Protein AF-A0AAU2N542-F1 (afdb_monomer)

Structure (mmCIF, N/CA/C/O backbone):
data_AF-A0AAU2N542-F1
#
_entry.id   AF-A0AAU2N542-F1
#
loop_
_atom_site.group_PDB
_atom_site.id
_atom_site.type_symbol
_atom_site.label_atom_id
_atom_site.label_alt_id
_atom_site.label_comp_id
_atom_site.label_asym_id
_atom_site.label_entity_id
_atom_site.label_seq_id
_atom_site.pdbx_PDB_ins_code
_atom_site.Cartn_x
_atom_site.Cartn_y
_atom_site.Cartn_z
_atom_site.occupancy
_atom_site.B_iso_or_equiv
_atom_site.auth_seq_id
_atom_site.auth_comp_id
_atom_site.auth_asym_id
_atom_site.auth_atom_id
_atom_site.pdbx_PDB_model_num
ATOM 1 N N . MET A 1 1 ? -12.278 -5.481 -12.633 1.00 93.19 1 MET A N 1
ATOM 2 C CA . MET A 1 1 ? -11.562 -4.222 -12.327 1.00 93.19 1 MET A CA 1
ATOM 3 C C . MET A 1 1 ? -12.446 -3.088 -11.820 1.00 93.19 1 MET A C 1
ATOM 5 O O . MET A 1 1 ? -12.478 -2.914 -10.616 1.00 93.19 1 MET A O 1
ATOM 9 N N . GLU A 1 2 ? -13.181 -2.322 -12.639 1.00 95.00 2 GLU A N 1
ATOM 10 C CA . GLU A 1 2 ? -13.842 -1.084 -12.147 1.00 95.00 2 GLU A CA 1
ATOM 11 C C . GLU A 1 2 ? -14.823 -1.330 -10.984 1.00 95.00 2 GLU A C 1
ATOM 13 O O . GLU A 1 2 ? -14.678 -0.742 -9.919 1.00 95.00 2 GLU A O 1
ATOM 18 N N . ALA A 1 3 ? -15.698 -2.332 -11.106 1.00 96.06 3 ALA A N 1
ATOM 19 C CA . ALA A 1 3 ? -16.580 -2.734 -10.006 1.00 96.06 3 ALA A CA 1
ATOM 20 C C . ALA A 1 3 ? -15.831 -3.241 -8.748 1.00 96.06 3 ALA A C 1
ATOM 22 O O . ALA A 1 3 ? -16.348 -3.144 -7.637 1.00 96.06 3 ALA A O 1
ATOM 23 N N . GLN A 1 4 ? -14.620 -3.798 -8.886 1.00 96.75 4 GLN A N 1
ATOM 24 C CA . GLN A 1 4 ? -13.782 -4.145 -7.728 1.00 96.75 4 GLN A CA 1
ATOM 25 C C . GLN A 1 4 ? -13.183 -2.885 -7.096 1.00 96.75 4 GLN A C 1
ATOM 27 O O . GLN A 1 4 ? -13.205 -2.780 -5.874 1.00 96.75 4 GLN A O 1
ATOM 32 N N . HIS A 1 5 ? -12.723 -1.909 -7.889 1.00 97.50 5 HIS A N 1
ATOM 33 C CA . HIS A 1 5 ? -12.258 -0.619 -7.366 1.00 97.50 5 HIS A CA 1
ATOM 34 C C . HIS A 1 5 ? -13.360 0.093 -6.578 1.00 97.50 5 HIS A C 1
ATOM 36 O O . HIS A 1 5 ? -13.092 0.587 -5.484 1.00 97.50 5 HIS A O 1
ATOM 42 N N . ASP A 1 6 ? -14.598 0.079 -7.077 1.00 98.12 6 ASP A N 1
ATOM 43 C CA . ASP A 1 6 ? -15.746 0.654 -6.371 1.00 98.12 6 ASP A CA 1
ATOM 44 C C . ASP A 1 6 ? -15.982 -0.032 -5.019 1.00 98.12 6 ASP A C 1
ATOM 46 O O . ASP A 1 6 ? -16.200 0.637 -4.008 1.00 98.12 6 ASP A O 1
ATOM 50 N N . ARG A 1 7 ? -15.870 -1.367 -4.958 1.00 98.06 7 ARG A N 1
ATOM 51 C CA . ARG A 1 7 ? -15.978 -2.119 -3.696 1.00 98.06 7 ARG A CA 1
ATOM 52 C C . ARG A 1 7 ? -14.819 -1.840 -2.737 1.00 98.06 7 ARG A C 1
ATOM 54 O O . ARG A 1 7 ? -15.044 -1.684 -1.534 1.00 98.06 7 ARG A O 1
ATOM 61 N N . VAL A 1 8 ? -13.587 -1.745 -3.236 1.00 98.44 8 VAL A N 1
ATOM 62 C CA . VAL A 1 8 ? -12.416 -1.371 -2.424 1.00 98.44 8 VAL A CA 1
ATOM 63 C C . VAL A 1 8 ? -12.599 0.038 -1.856 1.00 98.44 8 VAL A C 1
ATOM 65 O O . VAL A 1 8 ? -12.387 0.246 -0.662 1.00 98.44 8 VAL A O 1
ATOM 68 N N . ALA A 1 9 ? -13.057 0.991 -2.670 1.00 98.31 9 ALA A N 1
ATOM 69 C CA . ALA A 1 9 ? -13.326 2.358 -2.240 1.00 98.31 9 ALA A CA 1
ATOM 70 C C . ALA A 1 9 ? -14.451 2.425 -1.195 1.00 98.31 9 ALA A C 1
ATOM 72 O O . ALA A 1 9 ? -14.282 3.065 -0.157 1.00 98.31 9 ALA A O 1
ATOM 73 N N . ALA A 1 10 ? -15.568 1.730 -1.427 1.00 98.38 10 ALA A N 1
ATOM 74 C CA . ALA A 1 10 ? -16.701 1.703 -0.505 1.00 98.38 10 ALA A CA 1
ATOM 75 C C . ALA A 1 10 ? -16.338 1.064 0.845 1.00 98.38 10 ALA A C 1
ATOM 77 O O . ALA A 1 10 ? -16.641 1.624 1.898 1.00 98.38 10 ALA A O 1
ATOM 78 N N . SER A 1 11 ? -15.641 -0.076 0.832 1.00 98.38 11 SER A N 1
ATOM 79 C CA . SER A 1 11 ? -15.206 -0.750 2.064 1.00 98.38 11 SER A CA 1
ATOM 80 C C . SER A 1 11 ? -14.165 0.060 2.843 1.00 98.38 11 SER A C 1
ATOM 82 O O . SER A 1 11 ? -14.217 0.107 4.073 1.00 98.38 11 SER A O 1
ATOM 84 N N . LEU A 1 12 ? -13.259 0.762 2.152 1.00 98.38 12 LEU A N 1
ATOM 85 C CA . LEU A 1 12 ? -12.308 1.672 2.791 1.00 98.38 12 LEU A CA 1
ATOM 86 C C . LEU A 1 12 ? -13.011 2.886 3.415 1.00 98.38 12 LEU A C 1
ATOM 88 O O . LEU A 1 12 ? -12.649 3.300 4.517 1.00 98.38 12 LEU A O 1
ATOM 92 N N . ALA A 1 13 ? -14.018 3.445 2.736 1.00 98.50 13 ALA A N 1
ATOM 93 C CA . ALA A 1 13 ? -14.825 4.541 3.265 1.00 98.50 13 ALA A CA 1
ATOM 94 C C . ALA A 1 13 ? -15.575 4.115 4.535 1.00 98.50 13 ALA A C 1
ATOM 96 O O . ALA A 1 13 ? -15.467 4.792 5.555 1.00 98.50 13 ALA A O 1
ATOM 97 N N . ALA A 1 14 ? -16.225 2.948 4.516 1.00 98.06 14 ALA A N 1
ATOM 98 C CA . ALA A 1 14 ? -16.897 2.392 5.689 1.00 98.06 14 ALA A CA 1
ATOM 99 C C . ALA A 1 14 ? -15.928 2.183 6.868 1.00 98.06 14 ALA A C 1
ATOM 101 O O . ALA A 1 14 ? -16.258 2.497 8.013 1.00 98.06 14 ALA A O 1
ATOM 102 N N . ALA A 1 15 ? -14.705 1.700 6.609 1.00 97.44 15 ALA A N 1
ATOM 103 C CA . ALA A 1 15 ? -13.685 1.574 7.652 1.00 97.44 15 ALA A CA 1
ATOM 104 C C . ALA A 1 15 ? -13.309 2.948 8.232 1.00 97.44 15 ALA A C 1
ATOM 106 O O . ALA A 1 15 ? -13.158 3.090 9.445 1.00 97.44 15 ALA A O 1
ATOM 107 N N . GLY A 1 16 ? -13.201 3.966 7.372 1.00 97.69 16 GLY A N 1
ATOM 108 C CA . GLY A 1 16 ? -12.958 5.352 7.767 1.00 97.69 16 GLY A CA 1
ATOM 109 C C . GLY A 1 16 ? -14.086 5.968 8.599 1.00 97.69 16 GLY A C 1
ATOM 110 O O . GLY A 1 16 ? -13.805 6.773 9.480 1.00 97.69 16 GLY A O 1
ATOM 111 N N . GLU A 1 17 ? -15.338 5.572 8.372 1.00 97.81 17 GLU A N 1
ATOM 112 C CA . GLU A 1 17 ? -16.496 6.017 9.160 1.00 97.81 17 GLU A CA 1
ATOM 113 C C . GLU A 1 17 ? -16.555 5.361 10.547 1.00 97.81 17 GLU A C 1
ATOM 115 O O . GLU A 1 17 ? -16.926 6.014 11.523 1.00 97.81 17 GLU A O 1
ATOM 120 N N . ALA A 1 18 ? -16.161 4.089 10.662 1.00 96.44 18 ALA A N 1
ATOM 121 C CA . ALA A 1 18 ? -16.1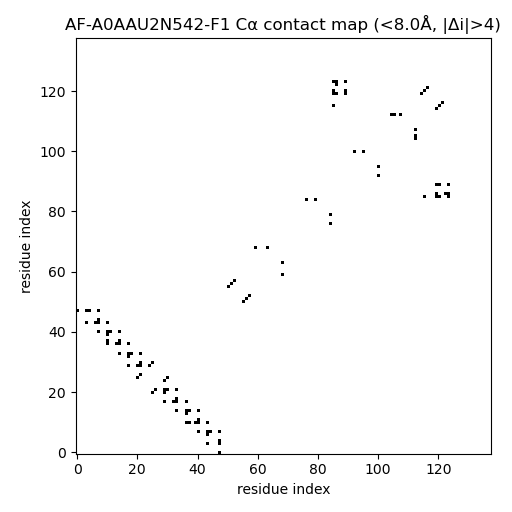59 3.362 11.934 1.00 96.44 18 ALA A CA 1
ATOM 122 C C . ALA A 1 18 ? -14.969 3.729 12.845 1.00 96.44 18 ALA A C 1
ATOM 124 O O . ALA A 1 18 ? -15.061 3.633 14.073 1.00 96.44 18 ALA A O 1
ATOM 125 N N . LEU A 1 19 ? -13.845 4.151 12.259 1.00 96.75 19 LEU A N 1
ATOM 126 C CA . LEU A 1 19 ? -12.585 4.366 12.973 1.00 96.75 19 LEU A CA 1
ATOM 127 C C . LEU A 1 19 ? -12.638 5.443 14.081 1.00 96.75 19 LEU A C 1
ATOM 129 O O . LEU A 1 19 ? -12.112 5.169 15.160 1.00 96.75 19 LEU A O 1
ATOM 133 N N . PRO A 1 20 ? -13.278 6.619 13.911 1.00 97.75 20 PRO A N 1
ATOM 134 C CA . PRO A 1 20 ? -13.273 7.665 14.937 1.00 97.75 20 PRO A CA 1
ATOM 135 C C . PRO A 1 20 ? -13.884 7.229 16.274 1.00 97.75 20 PRO A C 1
ATOM 137 O O . PRO A 1 20 ? -13.359 7.568 17.332 1.00 97.75 20 PRO A O 1
ATOM 140 N N . ALA A 1 21 ? -14.963 6.437 16.247 1.00 96.31 21 ALA A N 1
ATOM 141 C CA . ALA A 1 21 ? -15.589 5.933 17.471 1.00 96.31 21 ALA A CA 1
ATOM 142 C C . ALA A 1 21 ? -14.639 4.999 18.238 1.00 96.31 21 ALA A C 1
ATOM 144 O O . ALA A 1 21 ? -14.508 5.089 19.462 1.00 96.31 21 ALA A O 1
ATOM 145 N N . TRP A 1 22 ? -13.932 4.135 17.505 1.00 96.56 22 TRP A N 1
ATOM 146 C CA . TRP A 1 22 ? -12.894 3.279 18.066 1.00 96.56 22 TRP A CA 1
ATOM 147 C C . TRP A 1 22 ? -11.734 4.085 18.660 1.00 96.56 22 TRP A C 1
ATOM 149 O O . TRP A 1 22 ? -11.303 3.784 19.769 1.00 96.56 22 TRP A O 1
ATOM 159 N N . GLU A 1 23 ? -11.250 5.119 17.968 1.00 95.94 23 GLU A N 1
ATOM 160 C CA . GLU A 1 23 ? -10.162 5.977 18.459 1.00 95.94 23 GLU A CA 1
ATOM 161 C C . GLU A 1 23 ? -10.530 6.731 19.745 1.00 95.94 23 GLU A C 1
ATOM 163 O O . GLU A 1 23 ? -9.667 6.947 20.596 1.00 95.94 23 GLU A O 1
ATOM 168 N N . GLU A 1 24 ? -11.801 7.103 19.905 1.00 97.00 24 GLU A N 1
ATOM 169 C CA . GLU A 1 24 ? -12.286 7.821 21.084 1.00 97.00 24 GLU A CA 1
ATOM 170 C C . GLU A 1 24 ? -12.398 6.919 22.323 1.00 97.00 24 GLU A C 1
ATOM 172 O O . GLU A 1 24 ? -11.966 7.307 23.411 1.00 97.00 24 GLU A O 1
ATOM 177 N N . ARG A 1 25 ? -13.003 5.729 22.183 1.00 94.38 25 ARG A N 1
ATOM 178 C CA . ARG A 1 25 ? -13.384 4.886 23.335 1.00 94.38 25 ARG A CA 1
ATOM 179 C C . ARG A 1 25 ? -12.670 3.544 23.415 1.00 94.38 25 ARG A C 1
ATOM 181 O O . ARG A 1 25 ? -12.466 3.047 24.520 1.00 94.38 25 ARG A O 1
ATOM 188 N N . ALA A 1 26 ? -12.318 2.954 22.274 1.00 93.25 26 ALA A N 1
ATOM 189 C CA . ALA A 1 26 ? -11.731 1.617 22.162 1.00 93.25 26 ALA A CA 1
ATOM 190 C C . ALA A 1 26 ? -12.471 0.530 22.983 1.00 93.25 26 ALA A C 1
ATOM 192 O O . ALA A 1 26 ? -11.843 -0.361 23.562 1.00 93.25 26 ALA A O 1
ATOM 193 N N . GLY A 1 27 ? -13.804 0.627 23.069 1.00 96.31 27 GLY A N 1
ATOM 194 C CA . GLY A 1 27 ? -14.662 -0.299 23.806 1.00 96.31 27 GLY A CA 1
ATOM 195 C C . GLY A 1 27 ? -15.045 -1.541 22.999 1.00 96.31 27 GLY A C 1
ATOM 196 O O . GLY A 1 27 ? -14.783 -1.644 21.802 1.00 96.31 27 GLY A O 1
ATOM 197 N N . GLU A 1 28 ? -15.688 -2.509 23.656 1.00 97.06 28 GLU A N 1
ATOM 198 C CA . GLU A 1 28 ? -16.115 -3.756 23.004 1.00 97.06 28 GLU A CA 1
ATOM 199 C C . GLU A 1 28 ? -17.137 -3.513 21.887 1.00 97.06 28 GL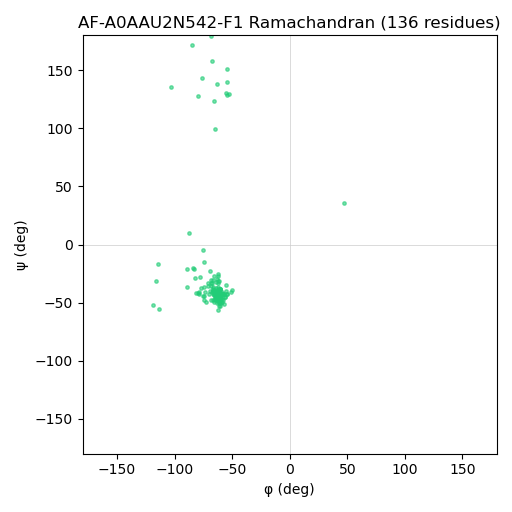U A C 1
ATOM 201 O O . GLU A 1 28 ? -17.029 -4.117 20.826 1.00 97.06 28 GLU A O 1
ATOM 206 N N . ALA A 1 29 ? -18.069 -2.577 22.078 1.00 96.69 29 ALA A N 1
ATOM 207 C CA . ALA A 1 29 ? -19.053 -2.228 21.058 1.00 96.69 29 ALA A CA 1
ATOM 208 C C . ALA A 1 29 ? -18.397 -1.599 19.816 1.00 96.69 29 ALA A C 1
ATOM 210 O O . ALA A 1 29 ? -18.733 -1.956 18.689 1.00 96.69 29 ALA A O 1
ATOM 211 N N . GLU A 1 30 ? -17.429 -0.696 20.003 1.00 97.62 30 GLU A N 1
ATOM 212 C CA . GLU A 1 30 ? -16.688 -0.100 18.889 1.00 97.62 30 GLU A CA 1
ATOM 213 C C . GLU A 1 30 ? -15.792 -1.124 18.182 1.00 97.62 30 GLU A C 1
ATOM 215 O O . GLU A 1 30 ? -15.682 -1.089 16.957 1.00 97.62 30 GLU A O 1
ATOM 220 N N . ARG A 1 31 ? -15.192 -2.069 18.925 1.00 96.69 31 ARG A N 1
ATOM 221 C CA . ARG A 1 31 ? -14.466 -3.210 18.339 1.00 96.69 31 ARG A CA 1
ATOM 222 C C . ARG A 1 31 ? -15.388 -3.998 17.420 1.00 96.69 31 ARG A C 1
ATOM 224 O O . ARG A 1 31 ? -15.025 -4.276 16.280 1.00 96.69 31 ARG A O 1
ATOM 231 N N . ASP A 1 32 ? -16.557 -4.367 17.933 1.00 97.38 32 ASP A N 1
ATOM 232 C CA . ASP A 1 32 ? -17.504 -5.243 17.248 1.00 97.38 32 ASP A CA 1
ATOM 233 C C 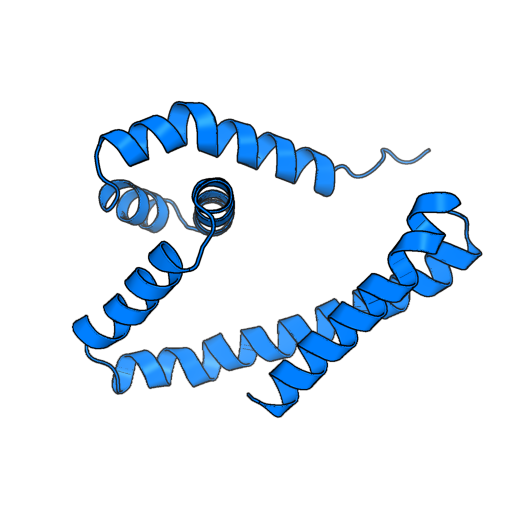. ASP A 1 32 ? -18.132 -4.553 16.026 1.00 97.38 32 ASP A C 1
ATOM 235 O O . ASP A 1 32 ? -18.530 -5.231 15.082 1.00 97.38 32 ASP A O 1
ATOM 239 N N . ALA A 1 33 ? -18.137 -3.216 15.991 1.00 96.00 33 ALA A N 1
ATOM 240 C CA . ALA A 1 33 ? -18.473 -2.431 14.806 1.00 96.00 33 ALA A CA 1
ATOM 241 C C . ALA A 1 33 ? -17.314 -2.331 13.791 1.00 96.00 33 ALA A C 1
ATOM 243 O O . ALA A 1 33 ? -17.539 -2.455 12.589 1.00 96.00 33 ALA A O 1
ATOM 244 N N . LEU A 1 34 ? -16.071 -2.118 14.243 1.00 97.69 34 LEU A N 1
ATOM 245 C CA . LEU A 1 34 ? -14.921 -1.876 13.361 1.00 97.69 34 LEU A CA 1
ATOM 246 C C . LEU A 1 34 ? -14.355 -3.160 12.732 1.00 97.69 34 LEU A C 1
ATOM 248 O O . LEU A 1 34 ? -13.986 -3.167 11.555 1.00 97.69 34 LEU A O 1
ATOM 252 N N . VAL A 1 35 ? -14.261 -4.249 13.501 1.00 97.75 35 VAL A N 1
ATOM 253 C CA . VAL A 1 35 ? -13.627 -5.503 13.056 1.00 97.75 35 VAL A CA 1
ATOM 254 C C . VAL A 1 35 ? -14.284 -6.084 11.798 1.00 97.75 35 VAL A C 1
ATOM 256 O O . VAL A 1 35 ? -13.539 -6.406 10.870 1.00 97.75 35 VAL A O 1
ATOM 259 N N . PRO A 1 36 ? -15.625 -6.195 11.696 1.00 98.12 36 PRO A N 1
ATOM 260 C CA . PRO A 1 36 ? -16.263 -6.715 10.488 1.00 98.12 36 PRO A CA 1
ATOM 261 C C . PRO A 1 36 ? -15.958 -5.873 9.249 1.00 98.12 36 PRO A C 1
ATOM 263 O O . PRO A 1 36 ? -15.704 -6.423 8.182 1.00 98.12 36 PRO A O 1
ATOM 266 N N . VAL A 1 37 ? -15.911 -4.546 9.392 1.00 98.12 37 VAL A N 1
ATOM 267 C CA . VAL A 1 37 ? -15.642 -3.632 8.275 1.00 98.12 37 VAL A CA 1
ATOM 268 C C . VAL A 1 37 ? -14.194 -3.751 7.794 1.00 98.12 37 VAL A C 1
ATOM 270 O O . VAL A 1 37 ? -13.940 -3.775 6.592 1.00 98.12 37 VAL A O 1
ATOM 273 N N . LEU A 1 38 ? -13.233 -3.898 8.711 1.00 97.88 38 LEU A N 1
ATOM 274 C CA . LEU A 1 38 ? -11.836 -4.166 8.348 1.00 97.88 38 LEU A CA 1
ATOM 275 C C . LEU A 1 38 ? -11.654 -5.550 7.710 1.00 97.88 38 LEU A C 1
ATOM 277 O O . LEU A 1 38 ? -10.854 -5.696 6.785 1.00 97.88 38 LEU A O 1
ATOM 281 N N . ALA A 1 39 ? -12.376 -6.562 8.199 1.00 98.38 39 ALA A N 1
ATOM 282 C CA . ALA A 1 39 ? -12.351 -7.905 7.629 1.00 98.38 39 ALA A CA 1
ATOM 283 C C . ALA A 1 39 ? -12.910 -7.915 6.199 1.00 98.38 39 ALA A C 1
ATOM 285 O O . ALA A 1 39 ? -12.289 -8.511 5.319 1.00 98.38 39 ALA A O 1
ATOM 286 N N . GLU A 1 40 ? -14.013 -7.200 5.966 1.00 98.19 40 GLU A N 1
ATOM 287 C CA . GLU A 1 40 ? -14.584 -6.999 4.634 1.00 98.19 40 GLU A CA 1
ATOM 288 C C . GLU A 1 40 ? -13.596 -6.268 3.726 1.00 98.19 40 GLU A C 1
ATOM 290 O O . GLU A 1 40 ? -13.229 -6.798 2.683 1.00 98.19 40 GLU A O 1
ATOM 295 N N . HIS A 1 41 ? -13.072 -5.110 4.149 1.00 98.56 41 HIS A N 1
ATOM 296 C CA . HIS A 1 41 ? -12.102 -4.355 3.353 1.00 98.56 41 HIS A CA 1
ATOM 297 C C . HIS A 1 41 ? -10.892 -5.210 2.955 1.00 98.56 41 HIS A C 1
ATOM 299 O O . HIS A 1 41 ? -10.464 -5.185 1.802 1.00 98.56 41 HIS A O 1
ATOM 305 N N . ARG A 1 42 ? -10.369 -6.022 3.883 1.00 98.19 42 ARG A N 1
ATOM 306 C CA . ARG A 1 42 ? -9.294 -6.974 3.585 1.00 98.19 42 ARG A CA 1
ATOM 307 C C . ARG A 1 42 ? -9.718 -7.996 2.528 1.00 98.19 42 ARG A C 1
ATOM 309 O O . ARG A 1 42 ? -8.913 -8.299 1.655 1.00 98.19 42 ARG A O 1
ATOM 316 N N . ALA A 1 43 ? -10.920 -8.558 2.626 1.00 98.38 43 ALA A N 1
ATOM 317 C CA . ALA A 1 43 ? -11.396 -9.574 1.693 1.00 98.38 43 ALA A CA 1
ATOM 318 C C . ALA A 1 43 ? -11.517 -9.023 0.263 1.00 98.38 43 ALA A C 1
ATOM 320 O O . ALA A 1 43 ? -10.935 -9.604 -0.651 1.00 98.38 43 ALA A O 1
ATOM 321 N N . VAL A 1 44 ? -12.181 -7.876 0.075 1.00 98.25 44 VAL A N 1
ATOM 322 C CA . VAL A 1 44 ? -12.301 -7.250 -1.256 1.00 98.25 44 VAL A CA 1
ATOM 323 C C . VAL A 1 44 ? -10.972 -6.729 -1.794 1.00 98.25 44 VAL A C 1
ATOM 325 O O . VAL A 1 44 ? -10.751 -6.785 -3.001 1.00 98.25 44 VAL A O 1
ATOM 328 N N . LEU A 1 45 ? -10.072 -6.249 -0.929 1.00 98.25 45 LEU A N 1
ATOM 329 C CA . LEU A 1 45 ? -8.740 -5.829 -1.363 1.00 98.25 45 LEU A CA 1
ATOM 330 C C . LEU A 1 45 ? -7.908 -7.014 -1.866 1.00 98.25 45 LEU A C 1
ATOM 332 O O . LEU A 1 45 ? -7.246 -6.881 -2.888 1.00 98.25 45 LEU A O 1
ATOM 336 N N . LEU A 1 46 ? -7.951 -8.159 -1.179 1.00 98.19 46 LEU A N 1
ATOM 337 C CA . LEU A 1 46 ? -7.241 -9.361 -1.626 1.00 98.19 46 LEU A CA 1
ATOM 338 C C . LEU A 1 46 ? -7.800 -9.883 -2.948 1.00 98.19 46 LEU A C 1
ATOM 340 O O . LEU A 1 46 ? -7.027 -10.094 -3.868 1.00 98.19 46 LEU A O 1
ATOM 344 N N . GLU A 1 47 ? -9.127 -9.987 -3.079 1.00 97.38 47 GLU A N 1
ATOM 345 C CA . GLU A 1 47 ? -9.759 -10.392 -4.344 1.00 97.38 47 GLU A CA 1
ATOM 346 C C . GLU A 1 47 ? -9.309 -9.499 -5.513 1.00 97.38 47 GLU A C 1
ATOM 348 O O . GLU A 1 47 ? -9.023 -9.980 -6.606 1.00 97.38 47 GLU A O 1
ATOM 353 N N . HIS A 1 48 ? -9.243 -8.187 -5.279 1.00 98.06 48 HIS A N 1
ATOM 354 C CA . HIS A 1 48 ? -8.803 -7.230 -6.284 1.00 98.06 48 HIS A CA 1
ATOM 355 C C . HIS A 1 48 ? -7.328 -7.414 -6.669 1.00 98.06 48 HIS A C 1
ATOM 357 O O . HIS A 1 48 ? -7.032 -7.459 -7.861 1.00 98.06 48 HIS A O 1
ATOM 363 N N . LEU A 1 49 ? -6.428 -7.512 -5.686 1.00 97.12 49 LEU A N 1
ATOM 364 C CA . LEU A 1 49 ? -4.991 -7.666 -5.931 1.00 97.12 49 LEU A CA 1
ATOM 365 C C . LEU A 1 49 ? -4.666 -9.010 -6.596 1.00 97.12 49 LEU A C 1
ATOM 367 O O . LEU A 1 49 ? -3.860 -9.040 -7.522 1.00 97.12 49 LEU A O 1
ATOM 371 N N . ASP A 1 50 ? -5.339 -10.090 -6.192 1.00 97.69 50 ASP A N 1
ATOM 372 C CA . ASP A 1 50 ? -5.168 -11.413 -6.798 1.00 97.69 50 ASP A CA 1
ATOM 373 C C . ASP A 1 50 ? -5.529 -11.382 -8.300 1.00 97.69 50 ASP A C 1
ATOM 375 O O . ASP A 1 50 ? -4.776 -11.893 -9.129 1.00 97.69 50 ASP A O 1
ATOM 379 N N . ASP A 1 51 ? -6.627 -10.715 -8.686 1.00 97.38 51 ASP A N 1
ATOM 380 C CA . ASP A 1 51 ? -7.003 -10.557 -10.104 1.00 97.38 51 ASP A CA 1
ATOM 381 C C . ASP A 1 51 ? -6.025 -9.646 -10.872 1.00 97.38 51 ASP A C 1
ATOM 383 O O . ASP A 1 51 ? -5.738 -9.869 -12.055 1.00 97.38 51 ASP A O 1
ATOM 387 N N . GLU A 1 52 ? -5.448 -8.631 -10.216 1.00 97.38 52 GLU A N 1
ATOM 388 C CA . GLU A 1 52 ? -4.379 -7.843 -10.832 1.00 97.38 52 GLU A CA 1
ATOM 389 C C . GLU A 1 52 ? -3.151 -8.707 -11.146 1.00 97.38 52 GLU A C 1
ATOM 391 O O . GLU A 1 52 ? -2.616 -8.630 -12.256 1.00 97.38 52 GLU A O 1
ATOM 396 N N . GLU A 1 53 ? -2.720 -9.547 -10.208 1.00 96.81 53 GLU A N 1
ATOM 397 C CA . GLU A 1 53 ? -1.547 -10.408 -10.365 1.00 96.81 53 GLU A CA 1
ATOM 398 C C . GLU A 1 53 ? -1.768 -11.544 -11.375 1.00 96.81 53 GLU A C 1
ATOM 400 O O . GLU A 1 53 ? -0.894 -11.802 -12.208 1.00 96.81 53 GLU A O 1
ATOM 405 N N . GLU A 1 54 ? -2.933 -12.196 -11.353 1.00 97.62 54 GLU A N 1
ATOM 406 C CA . GLU A 1 54 ? -3.248 -13.331 -12.230 1.00 97.62 54 GLU A CA 1
ATOM 407 C C . GLU A 1 54 ? -3.602 -12.894 -13.661 1.00 97.62 54 GLU A C 1
ATOM 409 O O . GLU A 1 54 ? -3.211 -13.548 -14.637 1.00 97.62 54 GLU A O 1
ATOM 414 N N . SER A 1 55 ? -4.309 -11.770 -13.808 1.00 95.62 55 SER A N 1
ATOM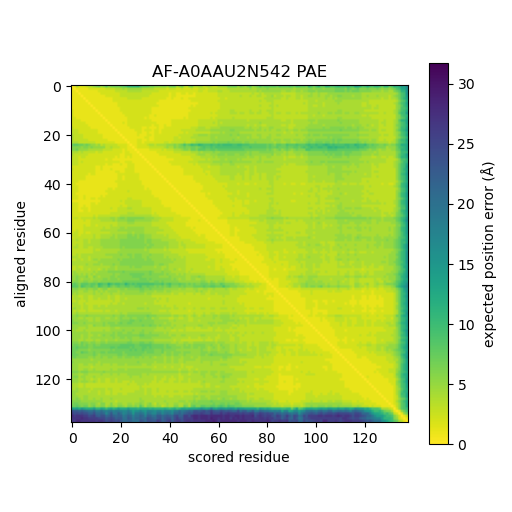 415 C CA . SER A 1 55 ? -4.903 -11.358 -15.084 1.00 95.62 55 SER A CA 1
ATOM 416 C C . SER A 1 55 ? -4.275 -10.081 -15.645 1.00 95.62 55 SER A C 1
ATOM 418 O O . SER A 1 55 ? -3.802 -10.060 -16.791 1.00 95.62 55 SER A O 1
ATOM 420 N N . LEU A 1 56 ? -4.273 -8.996 -14.861 1.00 95.38 56 LEU A N 1
ATOM 421 C CA . LEU A 1 56 ? -3.956 -7.649 -15.354 1.00 95.38 56 LEU A CA 1
ATOM 422 C C . LEU A 1 56 ? -2.463 -7.466 -15.656 1.00 95.38 56 LEU A C 1
ATOM 424 O O . LEU A 1 56 ? -2.107 -7.004 -16.743 1.00 95.38 56 LEU A O 1
ATOM 428 N N . LEU A 1 57 ? -1.579 -7.833 -14.727 1.00 96.31 57 LEU A N 1
ATOM 429 C CA . LEU A 1 57 ? -0.132 -7.681 -14.881 1.00 96.31 57 LEU A CA 1
ATOM 430 C C . LEU A 1 57 ? 0.417 -8.534 -16.039 1.00 96.31 57 LEU A C 1
ATOM 432 O O . LEU A 1 57 ? 1.202 -8.007 -16.836 1.00 96.31 57 LEU A O 1
ATOM 436 N N . PRO A 1 58 ? -0.031 -9.789 -16.255 1.00 97.88 58 PRO A N 1
ATOM 437 C CA . PRO A 1 58 ? 0.341 -10.544 -17.449 1.00 97.88 58 PRO A CA 1
ATOM 438 C C . PRO A 1 58 ? -0.137 -9.906 -18.757 1.00 97.88 58 PRO A C 1
ATOM 440 O O . PRO A 1 58 ? 0.575 -9.971 -19.762 1.00 97.88 58 PRO A O 1
ATOM 443 N N . LEU A 1 59 ? -1.323 -9.286 -18.780 1.00 97.06 59 LEU A N 1
ATOM 444 C CA . LEU A 1 59 ? -1.786 -8.525 -19.946 1.00 97.06 59 LEU A CA 1
ATOM 445 C C . LEU A 1 59 ? -0.894 -7.306 -20.194 1.00 97.06 59 LEU A C 1
ATOM 447 O O . LEU A 1 59 ? -0.452 -7.100 -21.324 1.00 97.06 59 LEU A O 1
ATOM 451 N N . ALA A 1 60 ? -0.573 -6.542 -19.150 1.00 96.50 60 ALA A N 1
ATOM 452 C CA . ALA A 1 60 ? 0.336 -5.406 -19.246 1.00 96.50 60 ALA A CA 1
ATOM 453 C C . ALA A 1 60 ? 1.703 -5.826 -19.810 1.00 96.50 60 ALA A C 1
ATOM 455 O O . ALA A 1 60 ? 2.190 -5.202 -20.748 1.00 96.50 60 ALA A O 1
ATOM 456 N N . ALA A 1 61 ? 2.273 -6.935 -19.331 1.00 96.88 61 ALA A N 1
ATOM 457 C CA . ALA A 1 61 ? 3.549 -7.457 -19.822 1.00 96.88 61 ALA A CA 1
ATOM 458 C C . ALA A 1 61 ? 3.519 -7.870 -21.308 1.00 96.88 61 ALA A C 1
ATOM 460 O O . ALA A 1 61 ? 4.535 -7.773 -21.993 1.00 96.88 61 ALA A O 1
ATOM 461 N N . ARG A 1 62 ? 2.368 -8.332 -21.820 1.00 97.88 62 ARG A N 1
ATOM 462 C CA . ARG A 1 62 ? 2.207 -8.713 -23.236 1.00 97.88 62 ARG A CA 1
ATOM 463 C C . ARG A 1 62 ? 1.928 -7.533 -24.161 1.00 97.88 62 ARG A C 1
ATOM 465 O O . ARG A 1 62 ? 2.238 -7.619 -25.347 1.00 97.88 62 ARG A O 1
ATOM 472 N N . HIS A 1 63 ? 1.294 -6.482 -23.649 1.00 97.69 63 HIS A N 1
ATOM 473 C CA . HIS A 1 63 ? 0.726 -5.418 -24.479 1.00 97.69 63 HIS A CA 1
ATOM 474 C C . HIS A 1 63 ? 1.397 -4.056 -24.313 1.00 97.69 63 HIS A C 1
ATOM 476 O O . HIS A 1 63 ? 1.221 -3.208 -25.183 1.00 97.69 63 HIS A O 1
ATOM 482 N N . LEU A 1 64 ? 2.166 -3.837 -23.247 1.00 97.81 64 LEU A N 1
ATOM 483 C CA . LEU A 1 64 ? 2.897 -2.594 -23.029 1.00 97.81 64 LEU A CA 1
ATOM 484 C C . LEU A 1 64 ? 4.375 -2.781 -23.343 1.00 97.81 64 LEU A C 1
ATOM 486 O O . LEU A 1 64 ? 5.022 -3.735 -22.911 1.00 97.81 64 LEU A O 1
ATOM 490 N N . SER A 1 65 ? 4.939 -1.817 -24.061 1.00 97.69 65 SER A N 1
ATOM 491 C CA . SER A 1 65 ? 6.387 -1.694 -24.165 1.00 97.69 65 SER A CA 1
ATOM 492 C C . SER A 1 65 ? 6.995 -1.296 -22.817 1.00 97.69 65 SER A C 1
ATOM 494 O O . SER A 1 65 ? 6.354 -0.657 -21.980 1.00 97.69 65 SER A O 1
ATOM 496 N N . ALA A 1 66 ? 8.288 -1.578 -22.632 1.00 95.62 66 ALA A N 1
ATOM 497 C CA . ALA A 1 66 ? 9.022 -1.116 -21.453 1.00 95.62 66 ALA A CA 1
ATOM 498 C C . ALA A 1 66 ? 8.938 0.412 -21.275 1.00 95.62 66 ALA A C 1
ATOM 500 O O . ALA A 1 66 ? 8.866 0.902 -20.153 1.00 95.62 66 ALA A O 1
ATOM 501 N N . HIS A 1 67 ? 8.906 1.175 -22.374 1.00 96.81 67 HIS A N 1
ATOM 502 C CA . HIS A 1 67 ? 8.739 2.625 -22.315 1.00 96.81 67 HIS A CA 1
ATOM 503 C C . HIS A 1 67 ? 7.366 3.023 -21.755 1.00 96.81 67 HIS A C 1
ATOM 505 O O . HIS A 1 67 ? 7.292 3.864 -20.864 1.00 96.81 67 HIS A O 1
ATOM 511 N N . GLU A 1 68 ? 6.284 2.413 -22.241 1.00 96.88 68 GLU A N 1
ATOM 512 C CA . GLU A 1 68 ? 4.928 2.695 -21.756 1.00 96.88 68 GLU A CA 1
ATOM 513 C C . GLU A 1 68 ? 4.745 2.282 -20.298 1.00 96.88 68 GLU A C 1
ATOM 515 O O . GLU A 1 68 ? 4.181 3.049 -19.520 1.00 96.88 68 GLU A O 1
ATOM 520 N N . TRP A 1 69 ? 5.289 1.125 -19.915 1.00 96.00 69 TRP A N 1
ATOM 521 C CA . TRP A 1 69 ? 5.319 0.672 -18.527 1.00 96.00 69 TRP A CA 1
ATOM 522 C C . TRP A 1 69 ? 6.066 1.658 -17.620 1.00 96.00 69 TRP A C 1
ATOM 524 O O . TRP A 1 69 ? 5.565 2.058 -16.570 1.00 96.00 69 TRP A O 1
ATOM 534 N N . ASN A 1 70 ? 7.236 2.134 -18.052 1.00 93.88 70 ASN A N 1
ATOM 535 C CA . ASN A 1 70 ? 8.025 3.089 -17.277 1.00 93.88 70 ASN A CA 1
ATOM 536 C C . ASN A 1 70 ? 7.302 4.427 -17.070 1.00 93.88 70 ASN A C 1
ATOM 538 O O . ASN A 1 70 ? 7.479 5.037 -16.014 1.00 93.88 70 ASN A O 1
ATOM 542 N N . ARG A 1 71 ? 6.429 4.857 -17.996 1.00 96.25 71 ARG A N 1
ATOM 543 C CA . ARG A 1 71 ? 5.612 6.067 -17.791 1.00 96.25 71 ARG A CA 1
ATOM 544 C C . ARG A 1 71 ? 4.673 5.951 -16.589 1.00 96.25 71 ARG A C 1
ATOM 546 O O . ARG A 1 71 ? 4.418 6.964 -15.941 1.00 96.25 71 ARG A O 1
ATOM 553 N N . LEU A 1 72 ? 4.180 4.753 -16.254 1.00 92.81 72 LEU A N 1
ATOM 554 C CA . LEU A 1 72 ? 3.397 4.553 -15.025 1.00 92.81 72 LEU A CA 1
ATOM 555 C C . LEU A 1 72 ? 4.267 4.808 -13.786 1.00 92.81 72 LEU A C 1
ATOM 557 O O . LEU A 1 72 ? 3.839 5.503 -12.865 1.00 92.81 72 LEU A O 1
ATOM 561 N N . GLY A 1 73 ? 5.507 4.311 -13.787 1.00 90.62 73 GLY A N 1
ATOM 562 C CA . GLY A 1 73 ? 6.472 4.565 -12.714 1.00 90.62 73 GLY A CA 1
ATOM 563 C C . GLY A 1 73 ? 6.832 6.048 -12.577 1.00 90.62 73 GLY A C 1
ATOM 564 O O . GLY A 1 73 ? 6.842 6.591 -11.472 1.00 90.62 73 GLY A O 1
ATOM 565 N N . GLU A 1 74 ? 7.067 6.736 -13.694 1.00 93.50 74 GLU A N 1
ATOM 566 C CA . GLU A 1 74 ? 7.308 8.185 -13.720 1.00 93.50 74 GLU A CA 1
ATOM 567 C C . GLU A 1 74 ? 6.108 8.967 -13.177 1.00 93.50 74 GLU A C 1
ATOM 569 O O . GLU A 1 74 ? 6.276 9.864 -12.346 1.00 93.50 74 G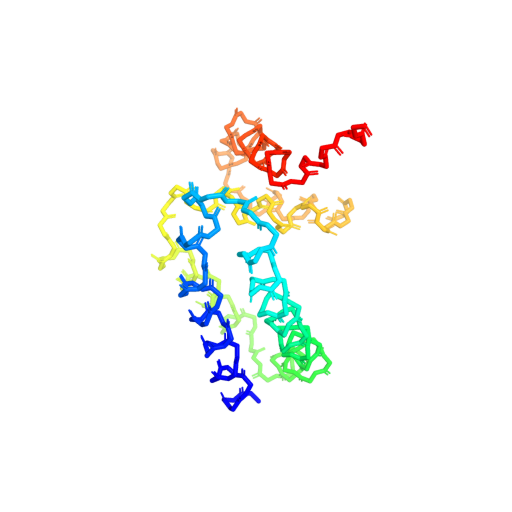LU A O 1
ATOM 574 N N . HIS A 1 75 ? 4.893 8.590 -13.589 1.00 95.12 75 HIS A N 1
ATOM 575 C CA . HIS A 1 75 ? 3.667 9.187 -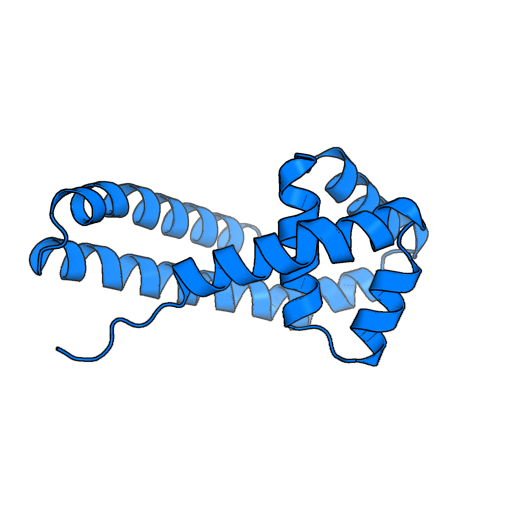13.079 1.00 95.12 75 HIS A CA 1
ATOM 576 C C . HIS A 1 75 ? 3.537 8.988 -11.564 1.00 95.12 75 HIS A C 1
ATOM 578 O O . HIS A 1 75 ? 3.299 9.961 -10.852 1.00 95.12 75 HIS A O 1
ATOM 584 N N . PHE A 1 76 ? 3.774 7.774 -11.054 1.00 91.88 76 PHE A N 1
ATOM 585 C CA . PHE A 1 76 ? 3.779 7.485 -9.616 1.00 91.88 76 PHE A CA 1
ATOM 586 C C . PHE A 1 76 ? 4.774 8.371 -8.847 1.00 91.88 76 PHE A C 1
ATOM 588 O O . PHE A 1 76 ? 4.433 8.939 -7.806 1.00 91.88 76 PHE A O 1
ATOM 595 N N . LEU A 1 77 ? 5.998 8.545 -9.359 1.00 91.06 77 LEU A N 1
ATOM 596 C CA . LEU A 1 77 ? 7.020 9.398 -8.736 1.00 91.06 77 LEU A CA 1
ATOM 597 C C . LEU A 1 77 ? 6.663 10.895 -8.756 1.00 91.06 77 LEU A C 1
ATOM 599 O O . LEU A 1 77 ? 7.105 11.650 -7.874 1.00 91.06 77 LEU A O 1
ATOM 603 N N . ALA A 1 78 ? 5.914 11.328 -9.770 1.00 94.00 78 ALA A N 1
ATOM 604 C CA . ALA A 1 78 ? 5.462 12.703 -9.935 1.00 94.00 78 ALA A CA 1
ATOM 605 C C . ALA A 1 78 ? 4.243 13.027 -9.059 1.00 94.00 78 ALA A C 1
ATOM 607 O O . ALA A 1 78 ? 4.208 14.093 -8.445 1.00 94.00 78 ALA A O 1
ATOM 608 N N . SER A 1 79 ? 3.274 12.113 -8.968 1.00 94.19 79 SER A N 1
ATOM 609 C CA . SER A 1 79 ? 2.021 12.304 -8.226 1.00 94.19 79 SER A CA 1
ATOM 610 C C . SER A 1 79 ? 2.147 12.008 -6.730 1.00 94.19 79 SER A C 1
ATOM 612 O O . SER A 1 79 ? 1.360 12.507 -5.925 1.00 94.19 79 SER A O 1
ATOM 614 N N . THR A 1 80 ? 3.160 11.241 -6.323 1.00 92.50 80 THR A N 1
ATOM 615 C CA . THR A 1 80 ? 3.374 10.909 -4.914 1.00 92.50 80 THR A CA 1
ATOM 616 C C . THR A 1 80 ? 4.056 12.052 -4.151 1.00 92.50 80 THR A C 1
ATOM 618 O O . THR A 1 80 ? 5.164 12.472 -4.513 1.00 92.50 80 THR A O 1
ATOM 621 N N . PRO A 1 81 ? 3.490 12.502 -3.011 1.00 93.75 81 PRO A N 1
ATOM 622 C CA . PRO A 1 81 ? 4.166 13.439 -2.120 1.00 93.75 81 PRO A CA 1
ATOM 623 C C . PRO A 1 81 ? 5.546 12.918 -1.703 1.00 93.75 81 PRO A C 1
ATOM 625 O O . PRO A 1 81 ? 5.666 11.807 -1.183 1.00 93.75 81 PRO A O 1
ATOM 628 N N . LYS A 1 82 ? 6.596 13.735 -1.865 1.00 86.19 82 LYS A N 1
ATOM 629 C CA . LYS A 1 82 ? 7.992 13.324 -1.611 1.00 86.19 82 LYS A CA 1
ATOM 630 C C . LYS A 1 82 ? 8.229 12.653 -0.246 1.00 86.19 82 LYS A C 1
ATOM 632 O O . LYS A 1 82 ? 8.941 11.649 -0.225 1.00 86.19 82 LYS A O 1
ATOM 637 N N . PRO A 1 83 ? 7.605 13.091 0.869 1.00 83.25 83 PRO A N 1
ATOM 638 C CA . PRO A 1 83 ? 7.756 12.413 2.159 1.00 83.25 83 PRO A CA 1
ATOM 639 C C . PRO A 1 83 ? 7.246 10.961 2.181 1.00 83.25 83 PRO A C 1
ATOM 641 O O . PRO A 1 83 ? 7.723 10.162 2.984 1.00 83.25 83 PRO A O 1
ATOM 644 N N . LYS A 1 84 ? 6.294 10.599 1.307 1.00 92.19 84 LYS A N 1
ATOM 645 C CA . LYS A 1 84 ? 5.722 9.245 1.224 1.00 92.19 84 LYS A CA 1
ATOM 646 C C . LYS A 1 84 ? 6.554 8.287 0.369 1.00 92.19 84 LYS A C 1
ATOM 648 O O . LYS A 1 84 ? 6.456 7.082 0.573 1.00 92.19 84 LYS A O 1
ATOM 653 N N . LEU A 1 85 ? 7.414 8.787 -0.523 1.00 93.50 85 LEU A N 1
ATOM 654 C CA . LEU A 1 85 ? 8.220 7.938 -1.414 1.00 93.50 85 LEU A CA 1
ATOM 655 C C . LEU A 1 85 ? 9.104 6.949 -0.647 1.00 93.50 85 LEU A C 1
ATOM 657 O O . LEU A 1 85 ? 9.168 5.779 -1.004 1.00 93.50 85 LEU A O 1
ATOM 661 N N . LEU A 1 86 ? 9.745 7.390 0.440 1.00 93.94 86 LEU A N 1
ATOM 662 C CA . LEU A 1 86 ? 10.568 6.502 1.268 1.00 93.94 86 LEU A CA 1
ATOM 663 C C . LEU A 1 86 ? 9.733 5.462 2.022 1.00 93.94 86 LEU A C 1
ATOM 665 O O . LEU A 1 86 ? 10.219 4.366 2.281 1.00 93.94 86 LEU A O 1
ATOM 669 N N . PHE A 1 87 ? 8.491 5.796 2.376 1.00 95.12 87 PHE A N 1
ATOM 670 C CA . PHE A 1 87 ? 7.581 4.843 3.003 1.00 95.12 87 PHE A CA 1
ATOM 671 C C . PHE A 1 87 ? 7.167 3.755 2.007 1.00 95.12 87 PHE A C 1
ATOM 673 O O . PHE A 1 87 ? 7.299 2.579 2.327 1.00 95.12 87 PHE A O 1
ATOM 680 N N . PHE A 1 88 ? 6.763 4.133 0.791 1.00 95.12 88 PHE A N 1
ATOM 681 C CA . PHE A 1 88 ? 6.413 3.175 -0.261 1.00 95.12 88 PHE A CA 1
ATOM 682 C C . PHE A 1 88 ? 7.600 2.323 -0.706 1.00 95.12 88 PHE A C 1
ATOM 684 O O . PHE A 1 88 ? 7.459 1.110 -0.814 1.00 95.12 88 PHE A O 1
ATOM 691 N N . LEU A 1 89 ? 8.787 2.921 -0.858 1.00 95.25 89 LEU A N 1
ATOM 692 C CA . LEU A 1 89 ? 10.019 2.167 -1.092 1.00 95.25 89 LEU A CA 1
ATOM 693 C C . LEU A 1 89 ? 10.241 1.126 0.013 1.00 95.25 89 LEU A C 1
ATOM 695 O O . LEU A 1 89 ? 10.638 0.003 -0.270 1.00 95.25 89 LEU A O 1
ATOM 699 N N . GLY A 1 90 ? 9.960 1.478 1.269 1.00 96.31 90 GLY A N 1
ATOM 700 C CA . GLY A 1 90 ? 10.042 0.529 2.371 1.00 96.31 90 GLY A CA 1
ATOM 701 C C . GLY A 1 90 ? 9.056 -0.628 2.268 1.00 96.31 90 GLY A C 1
ATOM 702 O O . GLY A 1 90 ? 9.473 -1.745 2.540 1.00 96.31 90 GLY A O 1
ATOM 703 N N . MET A 1 91 ? 7.815 -0.382 1.833 1.00 95.06 91 MET A N 1
ATOM 704 C CA . MET A 1 91 ? 6.817 -1.442 1.623 1.00 95.06 91 MET A CA 1
ATOM 705 C C . MET A 1 91 ? 7.270 -2.433 0.556 1.00 95.06 91 MET A C 1
ATOM 707 O O . MET A 1 91 ? 7.283 -3.630 0.807 1.00 95.06 91 MET A O 1
ATOM 711 N N . VAL A 1 92 ? 7.720 -1.935 -0.599 1.00 94.12 92 VAL A N 1
ATOM 712 C CA . VAL A 1 92 ? 8.200 -2.802 -1.684 1.00 94.12 92 VAL A CA 1
ATOM 713 C C . VAL A 1 92 ? 9.430 -3.599 -1.236 1.00 94.12 92 VAL A C 1
ATOM 715 O O . VAL A 1 92 ? 9.517 -4.800 -1.451 1.00 94.12 92 VAL A O 1
ATOM 718 N N . LEU A 1 93 ? 10.379 -2.950 -0.555 1.00 96.56 93 LEU A N 1
ATOM 719 C CA . LEU A 1 93 ? 11.607 -3.597 -0.087 1.00 96.56 93 LEU A CA 1
ATOM 720 C C . LEU A 1 93 ? 11.432 -4.512 1.140 1.00 96.56 93 LEU A C 1
ATOM 722 O O . LEU A 1 93 ? 12.441 -5.061 1.607 1.00 96.56 93 LEU A O 1
ATOM 726 N N . GLU A 1 94 ? 10.239 -4.570 1.732 1.00 95.88 94 GLU A N 1
ATOM 727 C CA . GLU A 1 94 ? 9.902 -5.489 2.823 1.00 95.88 94 GLU A CA 1
ATOM 728 C C . GLU A 1 94 ? 9.551 -6.876 2.283 1.00 95.88 94 GLU A C 1
ATOM 730 O O . GLU A 1 94 ? 10.050 -7.857 2.828 1.00 95.88 94 GLU A O 1
ATOM 735 N N . GLU A 1 95 ? 8.786 -6.934 1.192 1.00 93.75 95 GLU A N 1
ATOM 736 C CA . GLU A 1 95 ? 8.377 -8.186 0.537 1.00 93.75 95 GLU A CA 1
ATOM 737 C C . GLU A 1 95 ? 9.380 -8.662 -0.529 1.00 93.75 95 GLU A C 1
ATOM 739 O O . GLU A 1 95 ? 9.427 -9.846 -0.847 1.00 93.75 95 GLU A O 1
ATOM 744 N N . ALA A 1 96 ? 10.221 -7.762 -1.056 1.00 95.75 96 ALA A N 1
ATOM 745 C CA . ALA A 1 96 ? 11.233 -8.106 -2.054 1.00 95.75 96 ALA A CA 1
ATOM 746 C C . ALA A 1 96 ? 12.287 -9.092 -1.522 1.00 95.75 96 ALA A C 1
ATOM 748 O O . ALA A 1 96 ? 12.853 -8.914 -0.433 1.00 95.75 96 ALA A O 1
ATOM 749 N N . ASP A 1 97 ? 12.655 -10.063 -2.357 1.00 96.81 97 ASP A N 1
ATOM 750 C CA . ASP A 1 97 ? 13.758 -10.969 -2.076 1.00 96.81 97 ASP A CA 1
ATOM 751 C C . ASP A 1 97 ? 15.127 -10.252 -2.116 1.00 96.81 97 ASP A C 1
ATOM 753 O O . ASP A 1 97 ? 15.261 -9.042 -2.346 1.00 96.81 97 ASP A O 1
ATOM 757 N N . ARG A 1 98 ? 16.209 -10.998 -1.863 1.00 96.25 98 ARG A N 1
ATOM 758 C CA . ARG A 1 98 ? 17.562 -10.421 -1.819 1.00 96.25 98 ARG A CA 1
ATOM 759 C C . ARG A 1 98 ? 18.003 -9.819 -3.158 1.00 96.25 98 ARG A C 1
ATOM 761 O O . ARG A 1 98 ? 18.681 -8.787 -3.149 1.00 96.25 98 ARG A O 1
ATOM 768 N N . ALA A 1 99 ? 17.698 -10.483 -4.268 1.00 97.19 99 A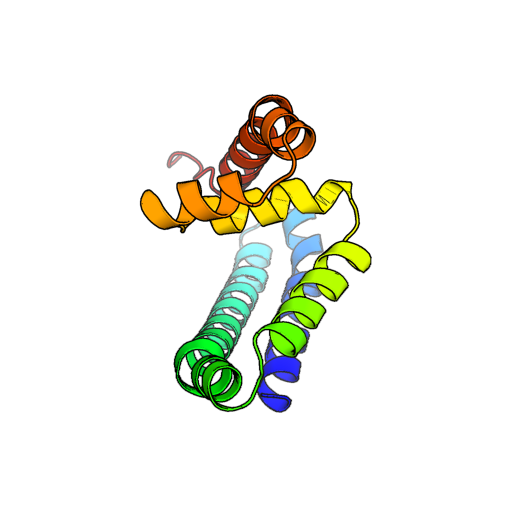LA A N 1
ATOM 769 C CA . ALA A 1 99 ? 18.098 -10.069 -5.606 1.00 97.19 99 ALA A CA 1
ATOM 770 C C . ALA A 1 99 ? 17.255 -8.877 -6.076 1.00 97.19 99 ALA A C 1
ATOM 772 O O . ALA A 1 99 ? 17.809 -7.878 -6.542 1.00 97.19 99 ALA A O 1
ATOM 773 N N . GLU A 1 100 ? 15.945 -8.931 -5.856 1.00 96.12 100 GLU A N 1
ATOM 774 C CA . GLU A 1 100 ? 14.997 -7.858 -6.148 1.00 96.12 100 GLU A CA 1
ATOM 775 C C . GLU A 1 100 ? 15.351 -6.590 -5.375 1.00 96.12 100 GLU A C 1
ATOM 777 O O . GLU A 1 100 ? 15.541 -5.527 -5.968 1.00 96.12 100 GLU A O 1
ATOM 782 N N . ARG A 1 101 ? 15.572 -6.702 -4.059 1.00 96.69 101 ARG A N 1
ATOM 783 C CA . ARG A 1 101 ? 16.014 -5.580 -3.222 1.00 96.69 101 ARG A CA 1
ATOM 784 C C . ARG A 1 101 ? 17.314 -4.963 -3.729 1.00 96.69 101 ARG A C 1
ATOM 786 O O . ARG A 1 101 ? 17.450 -3.738 -3.713 1.00 96.69 101 ARG A O 1
ATOM 793 N N . ALA A 1 102 ? 18.289 -5.778 -4.132 1.00 95.81 102 ALA A N 1
ATOM 794 C CA . ALA A 1 102 ? 19.552 -5.270 -4.663 1.00 95.81 102 ALA A CA 1
ATOM 795 C C . ALA A 1 102 ? 19.338 -4.510 -5.981 1.00 95.81 102 ALA A C 1
ATOM 797 O O . ALA A 1 102 ? 19.859 -3.403 -6.130 1.00 95.81 102 ALA A O 1
ATOM 798 N N . SER A 1 103 ? 18.529 -5.066 -6.886 1.00 95.19 103 SER A N 1
ATOM 799 C CA . SER A 1 103 ? 18.171 -4.457 -8.171 1.00 95.19 103 SER A CA 1
ATOM 800 C C . SER A 1 103 ? 17.441 -3.121 -7.989 1.00 95.19 103 SER A C 1
ATOM 802 O O . SER A 1 103 ? 17.860 -2.093 -8.525 1.00 95.19 103 SER A O 1
ATOM 804 N N . MET A 1 104 ? 16.412 -3.096 -7.138 1.00 93.94 104 MET A N 1
ATOM 805 C CA . MET A 1 104 ? 15.633 -1.892 -6.840 1.00 93.94 104 MET A CA 1
ATOM 806 C C . MET A 1 104 ? 16.471 -0.800 -6.179 1.00 93.94 104 MET A C 1
ATOM 808 O O . MET A 1 104 ? 16.311 0.378 -6.476 1.00 93.94 104 MET A O 1
ATOM 812 N N . LEU A 1 105 ? 17.387 -1.156 -5.275 1.00 95.31 105 LEU A N 1
ATOM 813 C CA . LEU A 1 105 ? 18.275 -0.160 -4.682 1.00 95.31 105 LEU A CA 1
ATOM 814 C C . LEU A 1 105 ? 19.301 0.347 -5.694 1.00 95.31 105 LEU A C 1
ATOM 816 O O . LEU A 1 105 ? 19.637 1.528 -5.658 1.00 95.31 105 LEU A O 1
ATOM 820 N N . ALA A 1 106 ? 19.797 -0.507 -6.591 1.00 95.44 106 ALA A N 1
ATOM 821 C CA . ALA A 1 106 ? 20.758 -0.123 -7.621 1.00 95.44 106 ALA A CA 1
ATOM 822 C C . ALA A 1 106 ? 20.183 0.860 -8.653 1.00 95.44 106 ALA A C 1
ATOM 824 O O . ALA A 1 106 ? 20.950 1.660 -9.188 1.00 95.44 106 ALA A O 1
ATOM 825 N N . SER A 1 107 ? 18.867 0.848 -8.891 1.00 90.50 107 SER A N 1
ATOM 826 C CA . SER A 1 107 ? 18.202 1.799 -9.793 1.00 90.50 107 SER A CA 1
ATOM 827 C C . SER A 1 107 ? 18.057 3.209 -9.203 1.00 90.50 107 SER A C 1
ATOM 829 O O . SER A 1 107 ? 17.826 4.168 -9.941 1.00 90.50 107 SER A O 1
ATOM 831 N N . LEU A 1 108 ? 18.231 3.375 -7.887 1.00 91.56 108 LEU A N 1
ATOM 832 C CA . LEU A 1 108 ? 18.180 4.686 -7.247 1.00 91.56 108 LEU A CA 1
ATOM 833 C C . LEU A 1 108 ? 19.465 5.493 -7.508 1.00 91.56 108 LEU A C 1
ATOM 835 O O . LEU A 1 108 ? 20.575 4.958 -7.400 1.00 91.56 108 LEU A O 1
ATOM 839 N N . PRO A 1 109 ? 19.356 6.824 -7.697 1.00 92.19 109 PRO A N 1
ATOM 840 C CA . PRO A 1 109 ? 20.516 7.706 -7.671 1.00 92.19 109 PRO A CA 1
ATOM 841 C C . PRO A 1 109 ? 21.307 7.545 -6.360 1.00 92.19 109 PRO A C 1
ATOM 843 O O . PRO A 1 109 ? 20.707 7.285 -5.310 1.00 92.19 109 PRO A O 1
ATOM 846 N N . PRO A 1 110 ? 22.636 7.767 -6.351 1.00 95.75 110 PRO A N 1
ATOM 847 C CA . PRO A 1 110 ? 23.461 7.623 -5.147 1.00 95.75 110 PRO A CA 1
ATOM 848 C C . PRO A 1 110 ? 22.920 8.371 -3.918 1.00 95.75 110 PRO A C 1
ATOM 850 O O . PRO A 1 110 ? 22.890 7.812 -2.823 1.00 95.75 110 PRO A O 1
ATOM 853 N N . ALA A 1 111 ? 22.414 9.593 -4.109 1.00 93.25 111 ALA A N 1
ATOM 854 C CA . ALA A 1 111 ? 21.785 10.375 -3.046 1.00 93.25 111 ALA A CA 1
ATOM 855 C C . ALA A 1 111 ? 20.500 9.720 -2.502 1.00 93.25 111 ALA A C 1
ATOM 857 O O . ALA A 1 111 ? 20.266 9.730 -1.295 1.00 93.25 111 ALA A O 1
ATOM 858 N N . GLY A 1 112 ? 19.693 9.101 -3.371 1.00 93.38 112 GLY A N 1
ATOM 859 C CA . GLY A 1 112 ? 18.485 8.371 -2.982 1.00 93.38 112 GLY A CA 1
ATOM 860 C C . GLY A 1 112 ? 18.802 7.132 -2.146 1.00 93.38 112 GLY A C 1
ATOM 861 O O . GLY A 1 112 ? 18.174 6.915 -1.111 1.00 93.38 112 GLY A O 1
ATOM 862 N N . ARG A 1 113 ? 19.838 6.368 -2.527 1.00 95.38 113 ARG A N 1
ATOM 863 C CA . ARG A 1 113 ? 20.328 5.234 -1.721 1.00 95.38 113 ARG A CA 1
ATOM 864 C C . ARG A 1 113 ? 20.805 5.679 -0.343 1.00 95.38 113 ARG A C 1
ATOM 866 O O . ARG A 1 113 ? 20.448 5.058 0.657 1.00 95.38 113 ARG A O 1
ATOM 873 N N . LEU A 1 114 ? 21.585 6.760 -0.283 1.00 96.44 114 LEU A N 1
ATOM 874 C CA . LEU A 1 114 ? 22.053 7.314 0.985 1.00 96.44 114 LEU A CA 1
ATOM 875 C C . LEU A 1 114 ? 20.868 7.697 1.878 1.00 96.44 114 LEU A C 1
ATOM 877 O O . LEU A 1 114 ? 20.808 7.263 3.026 1.00 96.44 114 LEU A O 1
ATOM 881 N N . LEU A 1 115 ? 19.903 8.441 1.334 1.00 95.69 115 LEU A N 1
ATOM 882 C CA . LEU A 1 115 ? 18.704 8.863 2.056 1.00 95.69 115 LEU A CA 1
ATOM 883 C C . LEU A 1 115 ? 17.862 7.672 2.537 1.00 95.69 115 LEU A C 1
ATOM 885 O O . LEU A 1 115 ? 17.335 7.689 3.651 1.00 95.69 115 LEU A O 1
ATOM 889 N N . TRP A 1 116 ? 17.756 6.614 1.732 1.00 95.88 116 TRP A N 1
ATOM 890 C CA . TRP A 1 116 ? 17.094 5.380 2.140 1.00 95.88 116 TRP A CA 1
ATOM 891 C C . TRP A 1 116 ? 17.773 4.749 3.360 1.00 95.88 116 TRP A C 1
ATOM 893 O O . TRP A 1 116 ? 17.098 4.425 4.335 1.00 95.88 116 TRP A O 1
ATOM 903 N N . HIS A 1 117 ? 19.097 4.595 3.351 1.00 96.31 117 HIS A N 1
ATOM 904 C CA . HIS A 1 117 ? 19.797 3.937 4.454 1.00 96.31 117 HIS A CA 1
ATOM 905 C C . HIS A 1 117 ? 19.836 4.771 5.739 1.00 96.31 117 HIS A C 1
ATOM 907 O O . HIS A 1 117 ? 19.786 4.192 6.825 1.00 96.31 117 HIS A O 1
ATOM 913 N N . THR A 1 118 ? 19.897 6.100 5.634 1.00 96.75 118 THR A N 1
ATOM 914 C CA . THR A 1 118 ? 20.019 6.995 6.796 1.00 96.75 118 THR A CA 1
ATOM 915 C C . THR A 1 118 ? 18.672 7.420 7.375 1.00 96.75 118 THR A C 1
ATOM 917 O O . THR A 1 118 ? 18.538 7.516 8.593 1.00 96.75 118 THR A O 1
ATOM 920 N N . VAL A 1 119 ? 17.661 7.643 6.530 1.00 95.94 119 VAL A N 1
ATOM 921 C CA . VAL A 1 119 ? 16.355 8.187 6.941 1.00 95.94 119 VAL A CA 1
ATOM 922 C C . VAL A 1 119 ? 15.223 7.207 6.650 1.00 95.94 119 VAL A C 1
ATOM 924 O O . VAL A 1 119 ? 14.444 6.885 7.549 1.00 95.94 119 VAL A O 1
ATOM 927 N N . GLY A 1 120 ? 15.135 6.713 5.412 1.00 95.56 120 GLY A N 1
ATOM 928 C CA . GLY A 1 120 ? 13.992 5.928 4.936 1.00 95.56 120 GLY A CA 1
ATOM 929 C C . GLY A 1 120 ? 13.784 4.622 5.701 1.00 95.56 120 GLY A C 1
ATOM 930 O O . GLY A 1 120 ? 12.729 4.416 6.299 1.00 95.56 120 GLY A O 1
ATOM 931 N N . ARG A 1 121 ? 14.808 3.764 5.753 1.00 96.44 121 ARG A N 1
ATOM 932 C CA . ARG A 1 121 ? 14.747 2.448 6.398 1.00 96.44 121 ARG A CA 1
ATOM 933 C C . ARG A 1 121 ? 14.443 2.547 7.898 1.00 96.44 121 ARG A C 1
ATOM 935 O O . ARG A 1 121 ? 13.516 1.863 8.333 1.00 96.44 121 ARG A O 1
ATOM 942 N N . PRO A 1 122 ? 15.140 3.373 8.708 1.00 96.75 122 PRO A N 1
ATOM 943 C CA . PRO A 1 122 ? 14.796 3.515 10.123 1.00 96.75 122 PRO A CA 1
ATOM 944 C C . PRO A 1 122 ? 13.373 4.045 10.342 1.00 96.75 122 PRO A C 1
ATOM 946 O O . PRO A 1 122 ? 12.668 3.560 11.228 1.00 96.75 122 PRO A O 1
ATOM 949 N N . ALA A 1 123 ? 12.930 5.019 9.535 1.00 95.50 123 ALA A N 1
ATOM 950 C CA . ALA A 1 123 ? 11.583 5.575 9.637 1.00 95.50 123 ALA A CA 1
ATOM 951 C C . ALA A 1 123 ? 10.503 4.542 9.283 1.00 95.50 123 ALA A C 1
ATOM 953 O O . ALA A 1 123 ? 9.520 4.419 10.017 1.00 95.50 123 ALA A O 1
ATOM 954 N N . TYR A 1 124 ? 10.713 3.774 8.212 1.00 95.94 124 TYR A N 1
ATOM 955 C CA . TYR A 1 124 ? 9.822 2.697 7.794 1.00 95.94 124 TYR A CA 1
ATOM 956 C C . TYR A 1 124 ? 9.695 1.623 8.881 1.00 95.94 124 TYR A C 1
ATOM 958 O O . TYR A 1 124 ? 8.592 1.370 9.362 1.00 95.94 124 TYR A O 1
ATOM 966 N N . VAL A 1 125 ? 10.823 1.087 9.368 1.00 95.56 125 VAL A N 1
ATOM 967 C CA . VAL A 1 125 ? 10.841 0.066 10.433 1.00 95.56 125 VAL A CA 1
ATOM 968 C C . VAL A 1 125 ? 10.143 0.566 11.698 1.00 95.56 125 VAL A C 1
ATOM 970 O O . VAL A 1 125 ? 9.368 -0.170 12.310 1.00 95.56 125 VAL A O 1
ATOM 973 N N . ARG A 1 126 ? 10.377 1.825 12.096 1.00 95.06 126 ARG A N 1
ATOM 974 C CA . ARG A 1 126 ? 9.697 2.431 13.249 1.00 95.06 126 ARG A CA 1
ATOM 975 C C . ARG A 1 126 ? 8.183 2.477 13.043 1.00 95.06 126 ARG A C 1
ATOM 977 O O . ARG A 1 126 ? 7.446 2.145 13.969 1.00 95.06 126 ARG A O 1
ATOM 984 N N . ARG A 1 127 ? 7.721 2.885 11.857 1.00 93.94 127 ARG A N 1
ATOM 985 C CA . ARG A 1 127 ? 6.290 2.983 11.547 1.00 93.94 127 ARG A CA 1
ATOM 986 C C . ARG A 1 127 ? 5.623 1.611 11.508 1.00 93.94 127 ARG A C 1
ATOM 988 O O . ARG A 1 127 ? 4.611 1.434 12.174 1.00 93.94 127 ARG A O 1
ATOM 995 N N . VAL A 1 128 ? 6.212 0.642 10.812 1.00 94.06 128 VAL A N 1
ATOM 996 C CA . VAL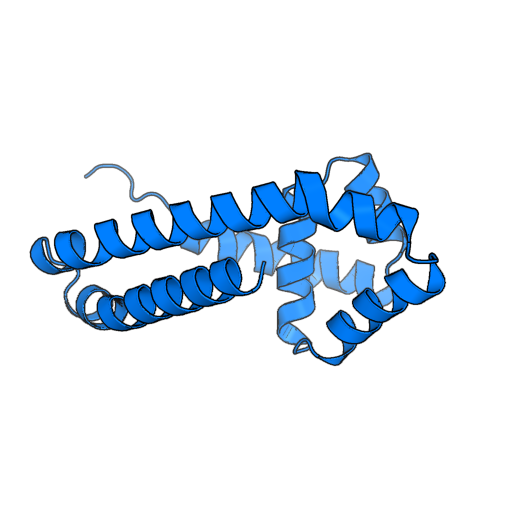 A 1 128 ? 5.693 -0.732 10.755 1.00 94.06 128 VAL A CA 1
ATOM 997 C C . VAL A 1 128 ? 5.631 -1.350 12.148 1.00 94.06 128 VAL A C 1
ATOM 999 O O . VAL A 1 128 ? 4.612 -1.927 12.513 1.00 94.06 128 VAL A O 1
ATOM 1002 N N . ARG A 1 129 ? 6.665 -1.159 12.977 1.00 93.75 129 ARG A N 1
ATOM 1003 C CA . ARG A 1 129 ? 6.658 -1.630 14.370 1.00 93.75 129 ARG A CA 1
ATOM 1004 C C . ARG A 1 129 ? 5.527 -1.014 15.192 1.00 93.75 129 ARG A C 1
ATOM 1006 O O . ARG A 1 129 ? 4.977 -1.695 16.046 1.00 93.75 129 ARG A O 1
ATOM 1013 N N . ALA A 1 130 ? 5.206 0.261 14.981 1.00 92.06 130 ALA A N 1
ATOM 1014 C CA . ALA A 1 130 ? 4.109 0.910 15.692 1.00 92.06 130 ALA A CA 1
ATOM 1015 C C . ALA A 1 130 ? 2.746 0.314 15.306 1.00 92.06 130 ALA A C 1
ATOM 1017 O O . ALA A 1 130 ? 1.915 0.119 16.182 1.00 92.06 130 ALA A O 1
ATOM 1018 N N . VAL A 1 131 ? 2.550 -0.017 14.025 1.00 90.31 131 VAL A N 1
ATOM 1019 C CA . VAL A 1 131 ? 1.303 -0.607 13.507 1.00 90.31 131 VAL A CA 1
ATOM 1020 C C . VAL A 1 131 ? 1.170 -2.086 13.884 1.00 90.31 131 VAL A C 1
ATOM 1022 O O . VAL A 1 131 ? 0.118 -2.517 14.331 1.00 90.31 131 VAL A O 1
ATOM 1025 N N . ARG A 1 132 ? 2.245 -2.868 13.740 1.00 90.56 132 ARG A N 1
ATOM 1026 C CA . ARG A 1 132 ? 2.268 -4.320 13.999 1.00 90.56 132 ARG A CA 1
ATOM 1027 C C . ARG A 1 132 ? 2.583 -4.678 15.447 1.00 90.56 132 ARG A C 1
ATOM 1029 O O . ARG A 1 132 ? 2.859 -5.838 15.744 1.00 90.56 132 ARG A O 1
ATOM 1036 N N . ARG A 1 133 ? 2.606 -3.700 16.354 1.00 84.94 133 ARG A N 1
ATOM 1037 C CA . ARG A 1 133 ? 2.758 -3.978 17.781 1.00 84.94 133 ARG A CA 1
ATOM 1038 C C . ARG A 1 133 ? 1.521 -4.750 18.229 1.00 84.94 133 ARG A C 1
ATOM 1040 O O . ARG A 1 133 ? 0.478 -4.163 18.486 1.00 84.94 133 ARG A O 1
ATOM 1047 N N . THR A 1 134 ? 1.645 -6.064 18.339 1.00 61.00 134 THR A N 1
ATOM 1048 C CA . THR A 1 134 ? 0.718 -6.852 19.136 1.00 61.00 134 THR A CA 1
ATOM 1049 C C . THR A 1 134 ? 0.911 -6.427 20.586 1.00 61.00 134 THR A C 1
ATOM 1051 O O . THR A 1 134 ? 2.030 -6.429 21.107 1.00 61.00 134 THR A O 1
ATOM 1054 N N . ALA A 1 135 ? -0.166 -5.984 21.238 1.00 57.38 135 ALA A N 1
ATOM 1055 C CA . ALA A 1 135 ? -0.155 -5.899 22.689 1.00 57.38 135 ALA A CA 1
ATOM 1056 C C . ALA A 1 135 ? 0.209 -7.296 23.213 1.00 57.38 135 ALA A C 1
ATOM 1058 O O . ALA A 1 135 ? -0.360 -8.289 22.756 1.00 57.38 135 ALA A O 1
ATOM 1059 N N . ALA A 1 136 ? 1.185 -7.384 24.120 1.00 44.97 136 ALA A N 1
ATOM 1060 C CA . ALA A 1 136 ? 1.382 -8.620 24.864 1.00 44.97 136 ALA A CA 1
ATOM 1061 C C . ALA A 1 136 ? 0.040 -8.985 25.528 1.00 44.97 136 ALA A C 1
ATOM 1063 O O . ALA A 1 136 ? -0.661 -8.063 25.968 1.00 44.97 136 ALA A O 1
ATOM 1064 N N . PRO A 1 137 ? -0.349 -10.273 25.562 1.00 42.25 137 PRO A N 1
ATOM 1065 C CA . PRO A 1 137 ? -1.574 -10.675 26.240 1.00 42.25 137 PRO A CA 1
ATOM 1066 C C . PRO A 1 137 ? -1.545 -10.131 27.676 1.00 42.25 137 PRO A C 1
ATOM 1068 O O . PRO A 1 137 ? -0.519 -10.240 28.352 1.00 42.25 137 PRO A O 1
ATOM 1071 N N . ARG A 1 138 ? -2.631 -9.458 28.077 1.00 39.88 138 ARG A N 1
ATOM 1072 C CA . ARG A 1 138 ? -2.848 -9.025 29.462 1.00 39.88 138 ARG A CA 1
ATOM 1073 C C . ARG A 1 138 ? -3.177 -10.223 30.337 1.00 39.88 138 ARG A C 1
ATOM 1075 O O . ARG A 1 138 ? -3.888 -11.118 29.831 1.00 39.88 138 ARG A O 1
#

Sequence (138 aa):
MEAQHDRVAASLAAAGEALPAWEERAGEAERDALVPVLAEHRAVLLEHLDDEEESLLPLAARHLSAHEWNRLGEHFLASTPKPKLLFFLGMVLEEADRAERASMLASLPPAGRLLWHTVGRPAYVRRVRAVRRTAAPR

pLDDT: mean 93.99, std 9.21, range [39.88, 98.56]

Secondary structure (DSSP, 8-state):
-HHHHHHHHHHHHHHHHHHHHHHHH--HHHHHHHHHHHHHHHHHHHHHHHHIIIIIHHHHHHHS-HHHHHHHHHHHHHHS-HHHHHHHHHHHHHH--HHHHHHHHHTS-HHHHHHIIIIIHHHHHHHHHHHS-PPPP-

Radius of gyration: 18.65 Å; Cα contacts (8 Å, |Δi|>4): 58; chains: 1; bounding box: 42×27×54 Å

Nearest PDB structures (foldseek):
  2ic9-assembly2_B  TM=8.325E-01  e=3.515E+00  Orthohantavirus sinnombreense
  4fi5-assembly1_A  TM=7.936E-01  e=4.379E+00  Hantaan virus 76-118
  2ic6-assembly1_A  TM=8.456E-01  e=6.798E+00  Orthohantavirus sinnombreense

Mean predicted aligned error: 4.31 Å

Foldseek 3Di:
DVVLVVQLVVLVVLLVVLVVVCVVPVDPVSCVSNVVSVVSNVVSVVVVVVCCVPPVVVVCVVPPDPVRVVVVVVVCVVPDDPVCPLLVLLVVCVPDDPVRNVVVLVPDDPVRNVCSVPPSNVVNVVVVCVVPDDDDDD

Solvent-accessible surface area (backbone atoms only — not comparable to full-atom values): 7714 Å² total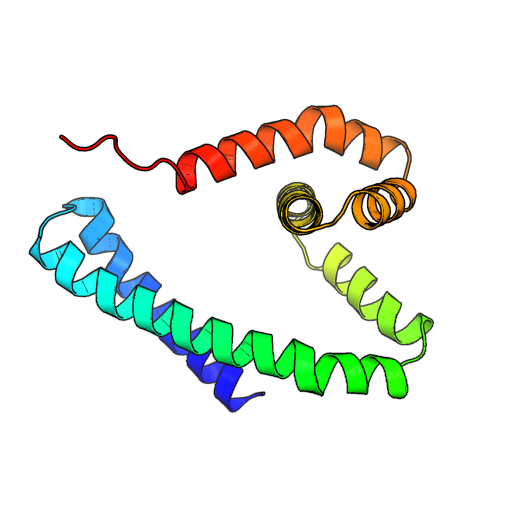; per-residue (Å²): 106,72,74,47,52,52,49,38,51,51,30,49,48,52,36,63,68,42,42,60,60,28,75,74,66,65,41,71,70,37,45,67,57,36,51,59,37,50,53,46,32,51,51,49,42,48,58,46,50,51,48,38,65,73,50,47,50,57,47,46,67,75,72,45,51,74,69,62,52,47,49,54,54,53,47,51,65,69,73,46,57,74,86,50,52,41,46,54,52,39,55,55,55,67,76,40,53,76,66,53,39,51,53,61,51,66,71,41,56,72,67,56,44,51,45,34,69,74,49,24,50,60,51,33,54,51,50,51,50,65,71,69,54,71,76,74,86,128